Protein AF-A0A965PPI8-F1 (afdb_monomer_lite)

Radius of gyration: 14.98 Å; chains: 1; bounding box: 38×31×34 Å

Foldseek 3Di:
DDFDDFLALPVVRHTAETEAEAEQPGDDDCPDPVNVVQQVVCVVSVHWYKYKYKDWPPADPDDGDADPPIFIWIFIGTNYPRSVPLCPDDPPDRDIDGPLSVVQSSQVSSVHGDDPVVSVVRVD

Secondary structure (DSSP, 8-state):
----EEEEETTTTEEEEEEEEEETTPPP-TTSHHHHHHHHHHHHHT--EEEEEEEETTB-TTT--B-TT--EEEEEEE-SHHHHTS----SSTTPPEEHHHHHHHHHHHTT-PPPHHHHHHHT-

Sequence (124 aa):
MDLDFILAEYDRCVPIALIDYKHEHGTINLESANTRTLIALGDMAGIPAFIVRYGHSNQSGWWGEVEENSVPWFQIIPLNSHAHTAGVPSNDDNAKVTELVFVTWLYELRGRKIPQDIADILNK

pLDDT: mean 90.77, std 8.78, range [47.0, 98.0]

Structure (mmCIF, N/CA/C/O backbone):
data_AF-A0A965PPI8-F1
#
_entry.id   AF-A0A965PPI8-F1
#
loop_
_atom_site.group_PDB
_atom_site.id
_atom_site.type_symbol
_atom_site.label_atom_id
_atom_site.label_alt_id
_atom_site.label_comp_id
_atom_site.label_asym_id
_atom_site.label_entity_id
_atom_site.label_seq_id
_atom_site.pdbx_PDB_ins_code
_atom_site.Cartn_x
_atom_site.Cartn_y
_atom_site.Cartn_z
_atom_site.occupancy
_atom_site.B_iso_or_equiv
_atom_site.auth_seq_id
_atom_site.auth_comp_id
_atom_site.auth_asym_id
_atom_site.auth_atom_id
_atom_site.pdbx_PDB_model_num
ATOM 1 N N . MET A 1 1 ? -1.694 -17.159 -4.634 1.00 77.75 1 MET A N 1
ATOM 2 C CA . MET A 1 1 ? -2.040 -15.766 -4.317 1.00 77.75 1 MET A CA 1
ATOM 3 C C . MET A 1 1 ? -1.166 -15.436 -3.150 1.00 77.75 1 MET A C 1
ATOM 5 O O . MET A 1 1 ? -1.209 -16.172 -2.169 1.00 77.75 1 MET A O 1
ATOM 9 N N . ASP A 1 2 ? -0.351 -14.416 -3.342 1.00 82.19 2 ASP A N 1
ATOM 10 C CA . ASP A 1 2 ? 0.630 -13.961 -2.380 1.00 82.19 2 ASP A CA 1
ATOM 11 C C . ASP A 1 2 ? 0.116 -12.614 -1.877 1.00 82.19 2 ASP A C 1
ATOM 13 O O . ASP A 1 2 ? -0.276 -11.747 -2.666 1.00 82.19 2 ASP A O 1
ATOM 17 N N . LEU A 1 3 ? 0.013 -12.504 -0.557 1.00 85.00 3 LEU A N 1
ATOM 18 C CA . LEU A 1 3 ? -0.492 -11.328 0.129 1.00 85.00 3 LEU A CA 1
ATOM 19 C C . LEU A 1 3 ? 0.679 -10.670 0.841 1.00 85.00 3 LEU A C 1
ATOM 21 O O . LEU A 1 3 ? 1.182 -11.215 1.823 1.00 85.00 3 LEU A O 1
ATOM 25 N N . ASP A 1 4 ? 1.096 -9.513 0.338 1.00 88.69 4 ASP A N 1
ATOM 26 C CA . ASP A 1 4 ? 2.290 -8.844 0.849 1.00 88.69 4 ASP A CA 1
ATOM 27 C C . ASP A 1 4 ? 2.041 -8.201 2.211 1.00 88.69 4 ASP A C 1
ATOM 29 O O . ASP A 1 4 ? 2.879 -8.293 3.109 1.00 8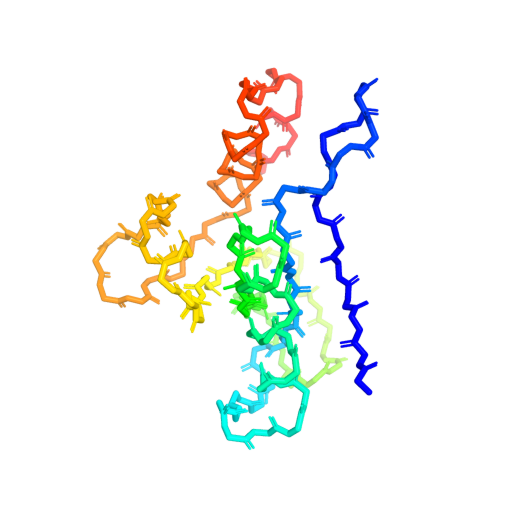8.69 4 ASP A O 1
ATOM 33 N N . PHE A 1 5 ? 0.892 -7.539 2.385 1.00 91.44 5 PHE A N 1
ATOM 34 C CA . PHE A 1 5 ? 0.635 -6.791 3.605 1.00 91.44 5 PHE A CA 1
ATOM 35 C C . PHE A 1 5 ? -0.847 -6.727 3.981 1.00 91.44 5 PHE A C 1
ATOM 37 O O . PHE A 1 5 ? -1.707 -6.302 3.209 1.00 91.44 5 PHE A O 1
ATOM 44 N N . ILE A 1 6 ? -1.132 -7.117 5.226 1.00 93.25 6 ILE A N 1
ATOM 45 C CA . ILE A 1 6 ? -2.426 -6.910 5.878 1.00 93.25 6 ILE A CA 1
ATOM 46 C C . ILE A 1 6 ? -2.274 -5.727 6.819 1.00 93.25 6 ILE A C 1
ATOM 48 O O . ILE A 1 6 ? -1.531 -5.792 7.801 1.00 93.25 6 ILE A O 1
ATOM 52 N N . LEU A 1 7 ? -3.024 -4.662 6.558 1.00 92.44 7 LEU A N 1
ATOM 53 C CA . LEU A 1 7 ? -3.098 -3.553 7.487 1.00 92.44 7 LEU A CA 1
ATOM 54 C C . LEU A 1 7 ? -4.065 -3.903 8.610 1.00 92.44 7 LEU A C 1
ATOM 56 O O . LEU A 1 7 ? -5.273 -3.896 8.398 1.00 92.44 7 LEU A O 1
ATOM 60 N N . ALA A 1 8 ? -3.548 -4.185 9.801 1.00 91.50 8 ALA A N 1
ATOM 61 C CA . ALA A 1 8 ? -4.370 -4.426 10.979 1.00 91.50 8 ALA A CA 1
ATOM 62 C C . ALA A 1 8 ? -4.480 -3.172 11.856 1.00 91.50 8 ALA A C 1
ATOM 64 O O . ALA A 1 8 ? -3.508 -2.442 12.068 1.00 91.50 8 ALA A O 1
ATOM 65 N N . GLU A 1 9 ? -5.662 -2.941 12.418 1.00 89.25 9 GLU A N 1
ATOM 66 C CA . GLU A 1 9 ? -5.802 -2.136 13.625 1.00 89.25 9 GLU A CA 1
ATOM 67 C C . GLU A 1 9 ? -5.271 -2.973 14.792 1.00 89.25 9 GLU A C 1
ATOM 69 O O . GLU A 1 9 ? -5.876 -3.977 15.172 1.00 89.25 9 GLU A O 1
ATOM 74 N N . TYR A 1 10 ? -4.095 -2.594 15.293 1.00 84.12 10 TYR A N 1
ATOM 75 C CA . TYR A 1 10 ? -3.293 -3.428 16.184 1.00 84.12 10 TYR A CA 1
ATOM 76 C C . TYR A 1 10 ? -3.995 -3.750 17.508 1.00 84.12 10 TYR A C 1
ATOM 78 O O . TYR A 1 10 ? -3.954 -4.896 17.944 1.00 84.12 10 TYR A O 1
ATOM 86 N N . ASP A 1 11 ? -4.689 -2.785 18.119 1.00 86.38 11 ASP A N 1
ATOM 87 C CA . ASP A 1 11 ? -5.244 -2.969 19.468 1.00 86.38 11 ASP A CA 1
ATOM 88 C C . ASP A 1 11 ? -6.437 -3.933 19.481 1.00 86.38 11 ASP A C 1
ATOM 90 O O . ASP A 1 11 ? -6.668 -4.628 20.471 1.00 86.38 11 ASP A O 1
ATOM 94 N N . ARG A 1 12 ? -7.204 -3.989 18.386 1.00 87.00 12 ARG A N 1
ATOM 95 C CA . ARG A 1 12 ? -8.368 -4.880 18.251 1.00 87.00 12 ARG A CA 1
ATOM 96 C C . ARG A 1 12 ? -8.096 -6.120 17.404 1.00 87.00 12 ARG A C 1
ATOM 98 O O . ARG A 1 12 ? -8.993 -6.947 17.264 1.00 87.00 12 ARG A O 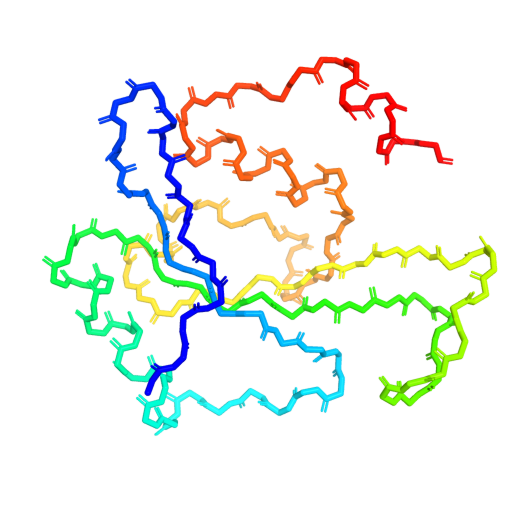1
ATOM 105 N N . CYS A 1 13 ? -6.893 -6.255 16.846 1.00 90.81 13 CYS A N 1
ATOM 106 C CA . CYS A 1 13 ? -6.522 -7.338 15.933 1.00 90.81 13 CYS A CA 1
ATOM 107 C C . CYS A 1 13 ? -7.485 -7.470 14.733 1.00 90.81 13 CYS A C 1
ATOM 109 O O . CYS A 1 13 ? -7.799 -8.580 14.303 1.00 90.81 13 CYS A O 1
ATOM 111 N N . VAL A 1 14 ? -7.976 -6.343 14.202 1.00 93.44 14 VAL A N 1
ATOM 112 C CA . VAL A 1 14 ? -8.953 -6.317 13.098 1.00 93.44 14 VAL A CA 1
ATOM 113 C C . VAL A 1 14 ? -8.262 -5.914 11.794 1.00 93.44 14 VAL A C 1
ATOM 115 O O . VAL A 1 14 ? -7.596 -4.878 11.779 1.00 93.44 14 VAL A O 1
ATOM 118 N N . PRO 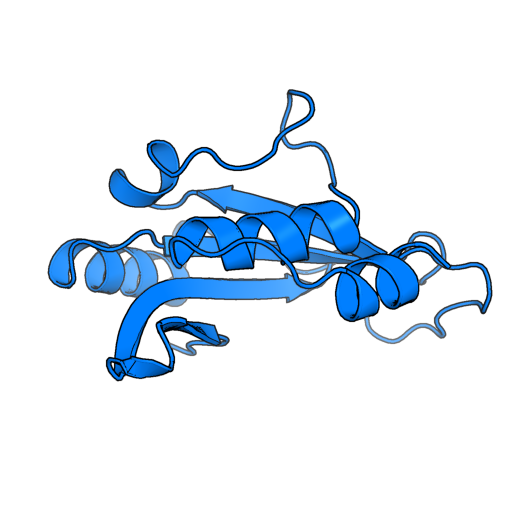A 1 15 ? -8.412 -6.670 10.690 1.00 94.75 15 PRO A N 1
ATOM 119 C CA . PRO A 1 15 ? -7.916 -6.242 9.387 1.00 94.75 15 PRO A CA 1
ATOM 120 C C . PRO A 1 15 ? -8.719 -5.039 8.878 1.00 94.75 15 PRO A C 1
ATOM 122 O O . PRO A 1 15 ? -9.944 -5.025 8.928 1.00 94.75 15 PRO A O 1
ATOM 125 N N . ILE A 1 16 ? -8.009 -4.032 8.383 1.00 96.75 16 ILE A N 1
ATOM 126 C CA . ILE A 1 16 ? -8.552 -2.755 7.908 1.00 96.75 16 ILE A CA 1
ATOM 127 C C . ILE A 1 16 ? -8.310 -2.563 6.414 1.00 96.75 16 ILE A C 1
ATOM 129 O O . ILE A 1 16 ? -9.107 -1.902 5.760 1.00 96.75 16 ILE A O 1
ATOM 133 N N . ALA A 1 17 ? -7.234 -3.121 5.859 1.00 97.19 17 ALA A N 1
ATOM 134 C CA . ALA A 1 17 ? -6.972 -3.080 4.424 1.00 97.19 17 ALA A CA 1
ATOM 135 C C . ALA A 1 17 ? -6.086 -4.246 3.974 1.00 97.19 17 ALA A C 1
ATOM 137 O O . ALA A 1 17 ? -5.307 -4.789 4.763 1.00 97.19 17 ALA A O 1
ATOM 138 N N . LEU A 1 18 ? -6.173 -4.580 2.688 1.00 97.38 18 LEU A N 1
ATOM 139 C CA . LEU A 1 18 ? -5.271 -5.508 2.007 1.00 97.38 18 LEU A CA 1
ATOM 140 C C . LEU A 1 18 ? -4.391 -4.734 1.022 1.00 97.38 18 LEU A C 1
ATOM 142 O O . LEU A 1 18 ? -4.903 -3.925 0.247 1.00 97.38 18 LEU A O 1
ATOM 146 N N . ILE A 1 19 ? -3.080 -4.969 1.048 1.00 95.94 19 ILE A N 1
ATOM 147 C CA . ILE A 1 19 ? -2.111 -4.266 0.202 1.00 95.94 19 ILE A CA 1
ATOM 148 C C . ILE A 1 19 ? -1.193 -5.281 -0.487 1.00 95.94 19 ILE A C 1
ATOM 150 O O . ILE A 1 19 ? -0.586 -6.134 0.159 1.00 95.94 19 ILE A O 1
ATOM 154 N N . ASP A 1 20 ? -1.091 -5.151 -1.808 1.00 95.81 20 ASP A N 1
ATOM 155 C CA . ASP A 1 20 ? -0.119 -5.840 -2.662 1.00 95.81 20 ASP A CA 1
ATOM 156 C C . ASP A 1 20 ? 0.941 -4.831 -3.119 1.00 95.81 20 ASP A C 1
ATOM 158 O O . ASP A 1 20 ? 0.623 -3.830 -3.769 1.00 95.81 20 ASP A O 1
ATOM 162 N N . TYR A 1 21 ? 2.201 -5.061 -2.758 1.00 94.62 21 TYR A N 1
ATOM 163 C CA . TYR A 1 21 ? 3.301 -4.169 -3.096 1.00 94.62 21 TYR A CA 1
ATOM 164 C C . TYR A 1 21 ? 3.899 -4.544 -4.451 1.00 94.62 21 TYR A C 1
ATOM 166 O O . TYR A 1 21 ? 4.053 -5.710 -4.828 1.00 94.62 21 TYR A O 1
ATOM 174 N N . LYS A 1 22 ? 4.250 -3.526 -5.234 1.00 93.75 22 LYS A N 1
ATOM 175 C CA . LYS A 1 22 ? 4.912 -3.706 -6.527 1.00 93.75 22 LYS A CA 1
ATOM 176 C C . LYS A 1 22 ? 6.087 -2.751 -6.639 1.00 93.75 22 LYS A C 1
ATOM 178 O O . LYS A 1 22 ? 5.935 -1.550 -6.457 1.00 93.75 22 LYS A O 1
ATOM 183 N N . HIS A 1 23 ? 7.252 -3.281 -6.993 1.00 93.12 23 HIS A N 1
ATOM 184 C CA . HIS A 1 23 ? 8.397 -2.447 -7.350 1.00 93.12 23 HIS A CA 1
ATOM 185 C C . HIS A 1 23 ? 8.053 -1.533 -8.542 1.00 93.12 23 HIS A C 1
ATOM 187 O O . HIS A 1 23 ? 7.144 -1.840 -9.320 1.00 93.12 23 HIS A O 1
ATOM 193 N N . GLU A 1 24 ? 8.792 -0.445 -8.748 1.00 90.94 24 GLU A N 1
ATOM 194 C CA . GLU A 1 24 ? 8.520 0.527 -9.815 1.00 90.94 24 GLU A CA 1
ATOM 195 C C . GLU A 1 24 ? 8.576 -0.075 -11.224 1.00 90.94 24 GLU A C 1
ATOM 197 O O . GLU A 1 24 ? 7.797 0.291 -12.103 1.00 90.94 24 GLU A O 1
ATOM 202 N N . HIS A 1 25 ? 9.445 -1.068 -11.408 1.00 90.06 25 HIS A N 1
ATOM 203 C CA . HIS A 1 25 ? 9.562 -1.862 -12.633 1.00 90.06 25 HIS A CA 1
ATOM 204 C C . HIS A 1 25 ? 8.567 -3.034 -12.699 1.00 90.06 25 HIS A C 1
ATOM 206 O O . HIS A 1 25 ? 8.461 -3.719 -13.718 1.00 90.06 25 HIS A O 1
ATOM 212 N N . GLY A 1 26 ? 7.812 -3.257 -11.623 1.00 89.94 26 GLY A N 1
ATOM 213 C CA . GLY A 1 26 ? 6.744 -4.238 -11.529 1.00 89.94 26 GLY A CA 1
ATOM 214 C C . GLY A 1 26 ? 5.603 -3.930 -12.491 1.00 89.94 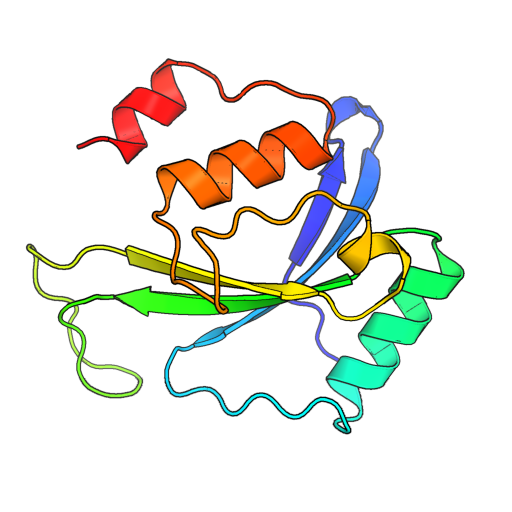26 GLY A C 1
ATOM 215 O O . GLY A 1 26 ? 5.001 -2.849 -12.466 1.00 89.94 26 GLY A O 1
ATOM 216 N N . THR A 1 27 ? 5.258 -4.916 -13.319 1.00 91.56 27 THR A N 1
ATOM 217 C CA . THR A 1 27 ? 4.051 -4.835 -14.145 1.00 91.56 27 THR A CA 1
ATOM 218 C C . THR A 1 27 ? 2.823 -4.988 -13.258 1.00 91.56 27 THR A C 1
ATOM 220 O O . THR A 1 27 ? 2.707 -5.948 -12.500 1.00 91.56 27 THR A O 1
ATOM 223 N N . ILE A 1 28 ? 1.890 -4.047 -13.381 1.00 92.19 28 ILE A N 1
ATOM 224 C CA . ILE A 1 28 ? 0.584 -4.136 -12.734 1.00 92.19 28 ILE A CA 1
ATOM 225 C C . ILE A 1 28 ? -0.371 -4.781 -13.726 1.00 92.19 28 ILE A C 1
ATOM 227 O O . ILE A 1 28 ? -0.628 -4.232 -14.794 1.00 92.19 28 ILE A O 1
ATOM 231 N N . ASN A 1 29 ? -0.873 -5.961 -13.373 1.00 93.50 29 ASN A N 1
ATOM 232 C CA . ASN A 1 29 ? -1.848 -6.694 -14.166 1.00 93.50 29 ASN A CA 1
ATOM 233 C C . ASN A 1 29 ? -3.113 -6.922 -13.334 1.00 93.50 29 ASN A C 1
ATOM 235 O O . ASN A 1 29 ? -3.165 -7.848 -12.522 1.00 93.50 29 ASN A O 1
ATOM 239 N N . LEU A 1 30 ? -4.128 -6.089 -13.576 1.00 92.44 30 LEU A N 1
ATOM 240 C CA . LEU A 1 30 ? -5.411 -6.145 -12.870 1.00 92.44 30 LEU A CA 1
ATOM 241 C C . LEU A 1 30 ? -6.187 -7.446 -13.137 1.00 92.44 30 LEU A C 1
ATOM 243 O O . LEU A 1 30 ? -6.957 -7.889 -12.292 1.00 92.44 30 LEU A O 1
ATOM 247 N N . GLU A 1 31 ? -5.909 -8.112 -14.261 1.00 94.88 31 GLU A N 1
ATOM 248 C CA . GLU A 1 31 ? -6.519 -9.392 -14.636 1.00 94.88 31 GLU A CA 1
ATOM 249 C C . GLU A 1 31 ? -5.775 -10.609 -14.073 1.00 94.88 31 GLU A C 1
ATOM 251 O O . GLU A 1 31 ? -6.192 -11.756 -14.271 1.00 94.88 31 GLU A O 1
ATOM 256 N N . SER A 1 32 ? -4.657 -10.390 -13.374 1.00 94.88 32 SER A N 1
ATOM 257 C CA . SER A 1 32 ? -3.891 -11.480 -12.781 1.00 94.88 32 SER A CA 1
ATOM 258 C C . SER A 1 32 ? -4.709 -12.223 -11.723 1.00 94.88 32 SER A C 1
ATOM 260 O O . SER A 1 32 ? -5.545 -11.652 -11.017 1.00 94.88 32 SER A O 1
ATOM 262 N N . ALA A 1 33 ? -4.433 -13.521 -11.561 1.00 95.25 33 ALA A N 1
ATOM 263 C CA . ALA A 1 33 ? -5.065 -14.310 -10.508 1.00 95.25 33 ALA A CA 1
ATOM 264 C C . ALA A 1 33 ? -4.817 -13.709 -9.113 1.00 95.25 33 ALA A C 1
ATOM 266 O O . ALA A 1 33 ? -5.709 -13.776 -8.270 1.00 95.25 33 ALA A O 1
ATOM 267 N N . ASN A 1 34 ? -3.652 -13.086 -8.883 1.00 93.19 34 ASN A N 1
ATOM 268 C CA . ASN A 1 34 ? -3.332 -12.435 -7.614 1.00 93.19 34 ASN A CA 1
ATOM 269 C C . ASN A 1 34 ? -4.270 -11.259 -7.340 1.00 93.19 34 ASN A C 1
ATOM 271 O O . ASN A 1 34 ? -4.984 -11.266 -6.342 1.00 93.19 34 ASN A O 1
ATOM 275 N N . THR A 1 35 ? -4.333 -10.304 -8.271 1.00 95.75 35 THR A N 1
ATOM 276 C CA . THR A 1 35 ? -5.135 -9.087 -8.113 1.00 95.75 35 THR A CA 1
ATOM 277 C C . THR A 1 35 ? -6.623 -9.397 -7.990 1.00 95.75 35 THR A C 1
ATOM 279 O O . THR A 1 35 ? -7.276 -8.887 -7.085 1.00 95.75 35 THR A O 1
ATOM 282 N N . ARG A 1 36 ? -7.160 -10.303 -8.818 1.00 96.94 36 ARG A N 1
ATOM 283 C CA . ARG A 1 36 ? -8.576 -10.697 -8.717 1.00 96.94 36 ARG A CA 1
ATOM 284 C C . ARG A 1 36 ? -8.904 -11.401 -7.402 1.00 96.94 36 ARG A C 1
ATOM 286 O O . ARG A 1 36 ? -9.971 -11.174 -6.842 1.00 96.94 36 ARG A O 1
ATOM 293 N N . THR A 1 37 ? -7.994 -12.236 -6.897 1.00 96.75 37 THR A N 1
ATOM 294 C CA . THR A 1 37 ? -8.185 -12.892 -5.593 1.00 96.75 37 THR A CA 1
ATOM 295 C C . THR A 1 37 ? -8.132 -11.871 -4.456 1.00 96.75 37 THR A C 1
ATOM 297 O O . THR A 1 37 ? -8.944 -11.947 -3.541 1.00 96.75 37 THR A O 1
ATOM 300 N N . LEU A 1 38 ? -7.228 -10.890 -4.528 1.00 96.69 38 LEU A N 1
ATOM 301 C CA . LEU A 1 38 ? -7.116 -9.814 -3.543 1.00 96.69 38 LEU A CA 1
ATOM 302 C C . LEU A 1 38 ? -8.386 -8.953 -3.480 1.00 96.69 38 LEU A C 1
ATOM 304 O O . LEU A 1 38 ? -8.876 -8.675 -2.389 1.00 96.69 38 LEU A O 1
ATOM 308 N N . ILE A 1 39 ? -8.944 -8.593 -4.643 1.00 97.38 39 ILE A N 1
ATOM 309 C CA . ILE A 1 39 ? -10.231 -7.888 -4.752 1.00 97.38 39 ILE A CA 1
ATOM 310 C C . ILE A 1 39 ? -11.337 -8.707 -4.090 1.00 97.38 39 ILE A C 1
ATOM 312 O O . ILE A 1 39 ? -12.019 -8.205 -3.201 1.00 97.38 39 ILE A O 1
ATOM 316 N N . ALA A 1 40 ? -11.468 -9.983 -4.465 1.00 97.75 40 ALA A N 1
ATOM 317 C CA . ALA A 1 40 ? -12.504 -10.853 -3.919 1.00 97.75 40 ALA A CA 1
ATOM 318 C C . ALA A 1 40 ? -12.403 -10.989 -2.391 1.00 97.75 40 ALA A C 1
ATOM 320 O O . ALA A 1 40 ? -13.422 -10.958 -1.707 1.00 97.75 40 ALA A O 1
ATOM 321 N N . LEU A 1 41 ? -11.189 -11.100 -1.843 1.00 97.00 41 LEU A N 1
ATOM 322 C CA . LEU A 1 41 ? -10.975 -11.138 -0.396 1.00 97.00 41 LEU A CA 1
ATOM 323 C C . LEU A 1 41 ? -11.352 -9.821 0.285 1.00 97.00 41 LEU A C 1
ATOM 325 O O . LEU A 1 41 ? -12.007 -9.853 1.326 1.00 97.00 41 LEU A O 1
ATOM 329 N N . GLY A 1 42 ? -10.966 -8.683 -0.297 1.00 97.31 42 GLY A N 1
ATOM 330 C CA . GLY A 1 42 ? -11.347 -7.363 0.204 1.00 97.31 42 GLY A CA 1
ATOM 331 C C . GLY A 1 42 ? -12.864 -7.196 0.249 1.00 97.31 42 GLY A C 1
ATOM 332 O O . GLY A 1 42 ? -13.408 -6.814 1.281 1.00 97.31 42 GLY A O 1
ATOM 333 N N . ASP A 1 43 ? -13.554 -7.580 -0.825 1.00 98.00 43 ASP A N 1
ATOM 334 C CA . ASP A 1 43 ? -15.015 -7.505 -0.922 1.00 98.00 43 ASP A CA 1
ATOM 335 C C . ASP A 1 43 ? -15.713 -8.441 0.072 1.00 98.00 43 ASP A C 1
ATOM 337 O O . ASP A 1 43 ? -16.666 -8.038 0.736 1.00 98.00 43 ASP A O 1
ATOM 341 N N . MET A 1 44 ? -15.221 -9.675 0.236 1.00 97.62 44 MET A N 1
ATOM 342 C CA . MET A 1 44 ? -15.757 -10.621 1.225 1.00 97.62 44 MET A CA 1
ATOM 343 C C . MET A 1 44 ? -15.585 -10.124 2.663 1.00 97.62 44 MET A C 1
ATOM 345 O O . MET A 1 44 ? -16.455 -10.352 3.502 1.00 97.62 44 MET A O 1
ATOM 349 N N . ALA A 1 45 ? -14.466 -9.462 2.953 1.00 96.06 45 ALA A N 1
ATOM 350 C CA . ALA A 1 45 ? -14.182 -8.892 4.264 1.00 96.06 45 ALA A CA 1
ATOM 351 C C . ALA A 1 45 ? -14.794 -7.491 4.464 1.00 96.06 45 ALA A C 1
ATOM 353 O O . ALA A 1 45 ? -14.789 -6.988 5.586 1.00 96.06 45 ALA A O 1
ATOM 354 N N . GLY A 1 46 ? -15.329 -6.865 3.410 1.00 96.69 46 GLY A N 1
ATOM 355 C CA . GLY A 1 46 ? -15.859 -5.501 3.449 1.00 96.69 46 GLY A CA 1
ATOM 356 C C . GLY A 1 46 ? -14.790 -4.434 3.705 1.00 96.69 46 GLY A C 1
ATOM 357 O O . GLY A 1 46 ? -15.091 -3.405 4.311 1.00 96.69 46 GLY A O 1
ATOM 358 N N . ILE A 1 47 ? -13.544 -4.685 3.291 1.00 97.44 47 ILE A N 1
ATOM 359 C CA . ILE A 1 47 ? -12.391 -3.802 3.513 1.00 97.44 47 ILE A CA 1
ATOM 360 C C . ILE A 1 47 ? -11.734 -3.388 2.189 1.00 97.44 47 ILE A C 1
ATOM 362 O O . ILE A 1 47 ? -11.818 -4.106 1.185 1.00 97.44 47 ILE A O 1
ATOM 366 N N . PRO A 1 48 ? -11.072 -2.221 2.148 1.00 97.62 48 PRO A N 1
ATOM 367 C CA . PRO A 1 48 ? -10.379 -1.767 0.955 1.00 97.62 48 PRO A CA 1
ATOM 368 C C . PRO A 1 48 ? -9.188 -2.661 0.580 1.00 97.62 48 PRO A C 1
ATOM 370 O O . PRO A 1 48 ? -8.411 -3.095 1.435 1.00 97.62 48 PRO A O 1
ATOM 373 N N . ALA A 1 49 ? -9.032 -2.888 -0.724 1.00 97.44 49 ALA A N 1
ATOM 374 C CA . ALA A 1 49 ? -7.890 -3.569 -1.321 1.00 97.44 49 ALA A CA 1
ATOM 375 C C . ALA A 1 49 ? -7.125 -2.627 -2.267 1.00 97.44 49 ALA A C 1
ATOM 377 O O . ALA A 1 49 ? -7.729 -1.947 -3.102 1.00 97.44 49 ALA A O 1
ATOM 378 N N . PHE A 1 50 ? -5.796 -2.614 -2.159 1.00 95.69 50 PHE A N 1
ATOM 379 C CA . PHE A 1 50 ? -4.920 -1.724 -2.921 1.00 95.69 50 PHE A CA 1
ATOM 380 C C . PHE A 1 50 ? -3.750 -2.476 -3.558 1.00 95.69 50 PHE A C 1
ATOM 382 O O . PHE A 1 50 ? -3.224 -3.430 -2.984 1.00 95.69 50 PHE A O 1
ATOM 389 N N . ILE A 1 51 ? -3.278 -1.974 -4.700 1.00 95.44 51 ILE A N 1
ATOM 390 C CA . ILE A 1 51 ? -1.880 -2.146 -5.109 1.00 95.44 51 ILE A CA 1
ATOM 391 C C . ILE A 1 51 ? -1.119 -0.891 -4.692 1.00 95.44 51 ILE A C 1
ATOM 393 O O . ILE A 1 51 ? -1.573 0.220 -4.960 1.00 95.44 51 ILE A O 1
ATOM 397 N N . VAL A 1 52 ? 0.051 -1.050 -4.078 1.00 94.69 52 VAL A N 1
ATOM 398 C CA . VAL A 1 52 ? 0.971 0.061 -3.820 1.00 94.69 52 VAL A CA 1
ATOM 399 C C . VAL A 1 52 ? 2.240 -0.160 -4.625 1.00 94.69 52 VAL A C 1
ATOM 401 O O . VAL A 1 52 ? 3.029 -1.065 -4.348 1.00 94.69 52 VAL A O 1
ATOM 404 N N . ARG A 1 53 ? 2.444 0.678 -5.640 1.00 94.19 53 ARG A N 1
ATOM 405 C CA . ARG A 1 53 ? 3.712 0.723 -6.362 1.00 94.19 53 ARG A CA 1
ATOM 406 C C . ARG A 1 53 ? 4.699 1.603 -5.605 1.00 94.19 53 ARG A C 1
ATOM 408 O O . ARG A 1 53 ? 4.338 2.708 -5.220 1.00 94.19 53 ARG A O 1
ATOM 415 N N . TYR A 1 54 ? 5.927 1.140 -5.428 1.00 94.06 54 TYR A N 1
ATOM 416 C CA . TYR A 1 54 ? 6.971 1.873 -4.715 1.00 94.06 54 TYR A CA 1
ATOM 417 C C . TYR A 1 54 ? 8.282 1.889 -5.502 1.00 94.06 54 TYR A C 1
ATOM 419 O O . TYR A 1 54 ? 8.534 1.007 -6.325 1.00 94.06 54 TYR A O 1
ATOM 427 N N . GLY A 1 55 ? 9.119 2.884 -5.231 1.00 93.94 55 GLY A N 1
ATOM 428 C CA . GLY A 1 55 ? 10.462 2.992 -5.788 1.00 93.94 55 GLY A CA 1
ATOM 429 C C . GLY A 1 55 ? 11.233 4.150 -5.170 1.00 93.94 55 GLY A C 1
ATOM 430 O O . GLY A 1 55 ? 10.764 4.787 -4.226 1.00 93.94 55 GLY A O 1
ATOM 431 N N . HIS A 1 56 ? 12.395 4.439 -5.744 1.00 93.19 56 HIS A N 1
ATOM 432 C CA . HIS A 1 56 ? 13.248 5.557 -5.347 1.00 93.19 56 HIS A CA 1
ATOM 433 C C . HIS A 1 56 ? 13.475 6.499 -6.531 1.00 93.19 56 HIS A C 1
ATOM 435 O O . HIS A 1 56 ? 13.293 6.115 -7.683 1.00 93.19 56 HIS A O 1
ATOM 441 N N . SER A 1 57 ? 13.821 7.762 -6.279 1.00 89.88 57 SER A N 1
ATOM 442 C CA . SER A 1 57 ? 14.092 8.723 -7.360 1.00 89.88 57 SER A CA 1
ATOM 443 C C . SER A 1 57 ? 15.357 8.392 -8.161 1.00 89.88 57 SER A C 1
ATOM 445 O O . SER A 1 57 ? 15.363 8.603 -9.372 1.00 89.88 57 SER A O 1
ATOM 447 N N . ASN A 1 58 ? 16.396 7.863 -7.500 1.00 88.00 58 ASN A N 1
ATOM 448 C CA . ASN A 1 58 ? 17.715 7.600 -8.088 1.00 88.00 58 ASN A CA 1
ATOM 449 C C . ASN A 1 58 ? 18.123 6.127 -7.903 1.00 88.00 58 ASN A C 1
ATOM 451 O O . ASN A 1 58 ? 19.203 5.817 -7.405 1.00 88.00 58 ASN A O 1
ATOM 455 N N . GLN A 1 59 ? 17.238 5.204 -8.285 1.00 87.94 59 GLN A N 1
ATOM 456 C CA . GLN A 1 59 ? 17.534 3.773 -8.355 1.00 87.94 59 GLN A CA 1
ATOM 457 C C . GLN A 1 59 ? 17.440 3.299 -9.807 1.00 87.94 59 GLN A C 1
ATOM 459 O O . GLN A 1 59 ? 16.544 3.698 -10.549 1.00 87.94 59 GLN A O 1
ATOM 464 N N . SER A 1 60 ? 18.382 2.455 -10.234 1.00 85.88 60 SER A N 1
ATOM 465 C CA . SER A 1 60 ? 18.412 1.936 -11.604 1.00 85.88 60 SER A CA 1
ATOM 466 C C . SER A 1 60 ? 18.097 0.441 -11.669 1.00 85.88 60 SER A C 1
ATOM 468 O O . SER A 1 60 ? 18.783 -0.402 -11.097 1.00 85.88 60 SER A O 1
ATOM 470 N N . GLY A 1 61 ? 17.062 0.077 -12.424 1.00 86.62 61 GLY A N 1
ATOM 471 C CA . GLY A 1 61 ? 16.682 -1.323 -12.598 1.00 86.62 61 GLY A CA 1
ATOM 472 C C . GLY A 1 61 ? 16.135 -1.965 -11.319 1.00 86.62 61 GLY A C 1
ATOM 473 O O . GLY A 1 61 ? 15.791 -1.308 -10.346 1.00 86.62 61 GLY A O 1
ATOM 474 N N . TRP A 1 62 ? 16.010 -3.292 -11.334 1.00 86.06 62 TRP A N 1
ATOM 475 C CA . TRP A 1 62 ? 15.349 -4.044 -10.257 1.00 86.06 62 TRP A CA 1
ATOM 476 C C . TRP A 1 62 ? 16.157 -4.137 -8.960 1.00 86.06 62 TRP A C 1
ATOM 478 O O . TRP A 1 62 ? 15.579 -4.296 -7.893 1.00 86.06 62 TRP A O 1
ATOM 488 N N . TRP A 1 63 ? 17.484 -4.077 -9.073 1.00 84.81 63 TRP A N 1
ATOM 489 C CA . TRP A 1 63 ? 18.428 -4.328 -7.980 1.00 84.81 63 TRP A CA 1
ATOM 490 C C . TRP A 1 63 ? 19.573 -3.315 -7.973 1.00 84.81 63 TRP A C 1
ATOM 492 O O . TRP A 1 63 ? 20.645 -3.606 -7.447 1.00 84.81 63 TRP A O 1
ATOM 502 N N . GLY A 1 64 ? 19.388 -2.162 -8.624 1.00 86.00 64 GLY A N 1
ATOM 503 C CA . GLY A 1 64 ? 20.391 -1.106 -8.600 1.00 86.00 64 GLY A CA 1
ATOM 504 C C . GLY A 1 64 ? 20.589 -0.578 -7.193 1.00 86.00 64 GLY A C 1
ATOM 505 O O . GLY A 1 64 ? 19.664 -0.599 -6.374 1.00 86.00 64 GLY A O 1
ATOM 506 N N . GLU A 1 65 ? 21.800 -0.095 -6.942 1.00 88.69 65 GLU A N 1
ATOM 507 C CA . GLU A 1 65 ? 22.098 0.644 -5.726 1.00 88.69 65 GLU A CA 1
ATOM 508 C C . GLU A 1 65 ? 21.185 1.869 -5.637 1.00 88.69 65 GLU A C 1
ATOM 510 O O . GLU A 1 65 ? 20.883 2.524 -6.639 1.00 88.69 65 GLU A O 1
ATOM 515 N N . VAL A 1 66 ? 20.710 2.131 -4.425 1.00 88.94 66 VAL A N 1
ATOM 516 C CA . VAL A 1 66 ? 19.933 3.322 -4.106 1.00 88.94 66 VAL A CA 1
ATOM 517 C C . VAL A 1 66 ? 20.937 4.378 -3.670 1.00 88.94 66 VAL A C 1
ATOM 519 O O . VAL A 1 66 ? 21.604 4.204 -2.650 1.00 88.94 66 VAL A O 1
ATOM 522 N N . GLU A 1 67 ? 21.083 5.443 -4.457 1.00 90.62 67 GLU A N 1
ATOM 523 C CA . GLU A 1 67 ? 21.980 6.547 -4.101 1.00 90.62 67 GLU A CA 1
ATOM 524 C C . GLU A 1 67 ? 21.536 7.197 -2.781 1.00 90.62 67 GLU A C 1
ATOM 526 O O . GLU A 1 67 ? 20.340 7.271 -2.502 1.00 90.62 67 GLU A O 1
ATOM 531 N N . GLU A 1 68 ? 22.476 7.718 -1.987 1.00 89.38 68 GLU A N 1
ATOM 532 C CA . GLU A 1 68 ? 22.195 8.321 -0.669 1.00 89.38 68 GLU A CA 1
ATOM 533 C C . GLU A 1 68 ? 21.206 9.502 -0.738 1.00 89.38 68 GLU A C 1
ATOM 535 O O . GLU A 1 68 ? 20.461 9.753 0.202 1.00 89.38 68 GLU A O 1
ATOM 540 N N . ASN A 1 69 ? 21.157 10.205 -1.872 1.00 89.00 69 ASN A N 1
ATOM 541 C CA . ASN A 1 69 ? 20.232 11.314 -2.129 1.00 89.00 69 ASN A CA 1
ATOM 542 C C . ASN A 1 69 ? 18.863 10.863 -2.686 1.00 89.00 69 ASN A C 1
ATOM 544 O O . ASN A 1 69 ? 18.082 11.702 -3.144 1.00 89.00 69 ASN A O 1
ATOM 548 N N . SER A 1 70 ? 18.597 9.557 -2.739 1.00 90.00 70 SER A N 1
ATOM 549 C CA . SER A 1 70 ? 17.346 9.011 -3.255 1.00 90.00 70 SER A CA 1
ATOM 550 C C . SER A 1 70 ? 16.190 9.272 -2.305 1.00 90.00 70 SER A C 1
ATOM 552 O O . SER A 1 70 ? 16.289 9.026 -1.108 1.00 90.00 70 SER A O 1
ATOM 554 N N . VAL A 1 71 ? 15.046 9.666 -2.860 1.00 90.62 71 VAL A N 1
ATOM 555 C CA . VAL A 1 71 ? 13.811 9.852 -2.093 1.00 90.62 71 VAL A CA 1
ATOM 556 C C . VAL A 1 71 ? 12.837 8.716 -2.415 1.00 90.62 71 VAL A C 1
ATOM 558 O O . VAL A 1 71 ? 12.562 8.486 -3.603 1.00 90.62 71 VAL A O 1
ATOM 561 N N . PRO A 1 72 ? 12.310 7.996 -1.406 1.00 92.25 72 PRO A N 1
ATOM 562 C CA . PRO A 1 72 ? 11.296 6.975 -1.620 1.00 92.25 72 PRO A CA 1
ATOM 563 C C . PRO A 1 72 ? 9.974 7.610 -2.050 1.00 92.25 72 PRO A C 1
ATOM 565 O O . PRO A 1 72 ? 9.589 8.697 -1.608 1.00 92.25 72 PRO A O 1
ATOM 568 N N . TRP A 1 73 ? 9.249 6.908 -2.910 1.00 93.12 73 TRP A N 1
ATOM 569 C CA . TRP A 1 73 ? 7.948 7.342 -3.390 1.00 93.12 73 TRP A CA 1
ATOM 570 C C . TRP A 1 73 ? 6.979 6.170 -3.500 1.00 93.12 73 TRP A C 1
ATOM 572 O O . TRP A 1 73 ? 7.375 5.028 -3.733 1.00 93.12 73 TRP A O 1
ATOM 582 N N . PHE A 1 74 ? 5.688 6.475 -3.376 1.00 94.38 74 PHE A N 1
ATOM 583 C CA . PHE A 1 74 ? 4.608 5.491 -3.392 1.00 94.38 74 PHE A CA 1
ATOM 584 C C . PHE A 1 74 ? 3.497 5.930 -4.342 1.00 94.38 74 PHE A C 1
ATOM 586 O O . PHE A 1 74 ? 3.210 7.111 -4.475 1.00 94.38 74 PHE A O 1
ATOM 593 N N . GLN A 1 75 ? 2.843 4.991 -5.007 1.00 93.69 75 GLN A N 1
ATOM 594 C CA . GLN A 1 75 ? 1.671 5.219 -5.843 1.00 93.69 75 GLN A CA 1
ATOM 595 C C . GLN A 1 75 ? 0.612 4.198 -5.441 1.00 93.69 75 GLN A C 1
ATOM 597 O O . GLN A 1 75 ? 0.829 2.992 -5.550 1.00 93.69 75 GLN A O 1
ATOM 602 N N . ILE A 1 76 ? -0.530 4.686 -4.968 1.00 93.75 76 ILE A N 1
ATOM 603 C CA . ILE A 1 76 ? -1.609 3.858 -4.432 1.00 93.75 76 ILE A CA 1
ATOM 604 C C . ILE A 1 76 ? -2.669 3.685 -5.516 1.00 93.75 76 ILE A C 1
ATOM 606 O O . ILE A 1 76 ? -3.170 4.662 -6.067 1.00 93.75 76 ILE A O 1
ATOM 610 N N . ILE A 1 77 ? -3.016 2.439 -5.816 1.00 93.44 77 ILE A N 1
ATOM 611 C CA . ILE A 1 77 ? -3.987 2.075 -6.843 1.00 93.44 77 ILE A CA 1
ATOM 612 C C . ILE A 1 77 ? -5.146 1.349 -6.154 1.00 93.44 77 ILE A C 1
ATOM 614 O O . ILE A 1 77 ? -4.965 0.214 -5.697 1.00 93.44 77 ILE A O 1
ATOM 618 N N . PRO A 1 78 ? -6.323 1.989 -6.035 1.00 94.81 78 PRO A N 1
ATOM 619 C CA . PRO A 1 78 ? -7.508 1.351 -5.475 1.00 94.81 78 PRO A CA 1
ATOM 620 C C . PRO A 1 78 ? -8.007 0.238 -6.401 1.00 94.81 78 PRO A C 1
ATOM 622 O O . PRO A 1 78 ? -8.006 0.399 -7.621 1.00 94.81 78 PRO A O 1
ATOM 625 N N . LEU A 1 79 ? -8.418 -0.894 -5.820 1.00 95.12 79 LEU A N 1
ATOM 626 C CA . LEU A 1 79 ? -8.851 -2.066 -6.590 1.00 95.12 79 LEU A CA 1
ATOM 627 C C . LEU A 1 79 ? -10.346 -2.370 -6.485 1.00 95.12 79 LEU A C 1
ATOM 629 O O . LEU A 1 79 ? -10.921 -2.909 -7.427 1.00 95.12 79 LEU A O 1
ATOM 633 N N . ASN A 1 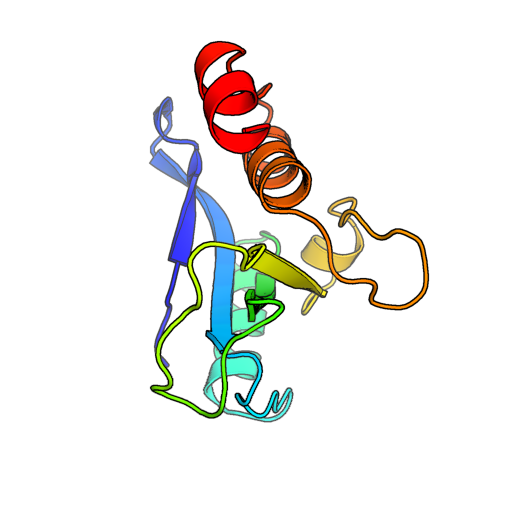80 ? -10.968 -2.077 -5.342 1.00 96.50 80 ASN A N 1
ATOM 634 C CA . ASN A 1 80 ? -12.377 -2.367 -5.089 1.00 96.50 80 ASN A CA 1
ATOM 635 C C . ASN A 1 80 ? -13.161 -1.126 -4.645 1.00 96.50 80 ASN A C 1
ATOM 637 O O . ASN A 1 80 ? -12.593 -0.063 -4.384 1.00 96.50 80 ASN A O 1
ATOM 641 N N . SER A 1 81 ? -14.488 -1.249 -4.565 1.00 95.62 81 SER A N 1
ATOM 642 C CA . SER A 1 81 ? -15.383 -0.135 -4.216 1.00 95.62 81 SER A CA 1
ATOM 643 C C . SER A 1 81 ? -15.017 0.499 -2.871 1.00 95.62 81 SER A C 1
ATOM 645 O O . SER A 1 81 ? -14.954 1.723 -2.767 1.00 95.62 81 SER A O 1
ATOM 647 N N . HIS A 1 82 ? -14.680 -0.324 -1.875 1.00 96.50 82 HIS A N 1
ATOM 648 C CA . HIS A 1 82 ? -14.209 0.125 -0.568 1.00 96.50 82 HIS A CA 1
ATOM 649 C C . HIS A 1 82 ? -12.945 0.992 -0.685 1.00 96.50 82 HIS A C 1
ATOM 651 O O . HIS A 1 82 ? -12.889 2.076 -0.102 1.00 96.50 82 HIS A O 1
ATOM 657 N N . ALA A 1 83 ? -11.962 0.570 -1.489 1.00 94.81 83 ALA A N 1
ATOM 658 C CA . ALA A 1 83 ? -10.727 1.316 -1.727 1.00 94.81 83 ALA A CA 1
ATOM 659 C C . ALA A 1 83 ? -10.959 2.652 -2.441 1.00 94.81 83 ALA A C 1
ATOM 661 O O . ALA A 1 83 ? -10.351 3.656 -2.073 1.00 94.81 83 ALA A O 1
ATOM 662 N N . HIS A 1 84 ? -11.877 2.704 -3.409 1.00 92.06 84 HIS A N 1
ATOM 663 C CA . HIS A 1 84 ? -12.230 3.956 -4.087 1.00 92.06 84 HIS A CA 1
ATOM 664 C C . HIS A 1 84 ? -12.877 4.987 -3.152 1.00 92.06 84 HIS A C 1
ATOM 666 O O . HIS A 1 84 ? -12.775 6.186 -3.397 1.00 92.06 84 HIS A O 1
ATOM 672 N N . THR A 1 85 ? -13.502 4.541 -2.061 1.00 90.06 85 THR A N 1
ATOM 673 C CA . THR A 1 85 ? -14.084 5.423 -1.037 1.00 90.06 85 THR A CA 1
ATOM 674 C C . THR A 1 85 ? -13.137 5.750 0.122 1.00 90.06 85 THR A C 1
ATOM 676 O O . THR A 1 85 ? -13.499 6.524 1.002 1.00 90.06 85 THR A O 1
ATOM 679 N N . ALA A 1 86 ? -11.920 5.197 0.130 1.00 88.56 86 ALA A N 1
ATOM 680 C CA . ALA A 1 86 ? -10.993 5.265 1.263 1.00 88.56 86 ALA A CA 1
ATOM 681 C C . ALA A 1 86 ? -10.134 6.547 1.324 1.00 88.56 86 ALA A C 1
ATOM 683 O O . ALA A 1 86 ? -9.153 6.590 2.066 1.00 88.56 86 ALA A O 1
ATOM 684 N N . GLY A 1 87 ? -10.467 7.574 0.532 1.00 88.31 87 GLY A N 1
ATOM 685 C CA . GLY A 1 87 ? -9.761 8.861 0.546 1.00 88.31 87 GLY A CA 1
ATOM 686 C C . GLY A 1 87 ? -8.273 8.737 0.214 1.00 88.31 87 GLY A C 1
ATOM 687 O O . GLY A 1 87 ? -7.442 9.289 0.928 1.00 88.31 87 GLY A O 1
ATOM 688 N N . VAL A 1 88 ? -7.934 7.965 -0.826 1.00 89.06 88 VAL A N 1
ATOM 689 C CA . VAL A 1 88 ? -6.541 7.752 -1.250 1.00 89.06 88 VAL A CA 1
ATOM 690 C C . VAL A 1 88 ? -5.857 9.106 -1.494 1.00 89.06 88 VAL A C 1
ATOM 692 O O . VAL A 1 88 ? -6.381 9.899 -2.280 1.00 89.06 88 VAL A O 1
ATOM 695 N N . PRO A 1 89 ? -4.697 9.384 -0.868 1.00 86.19 89 PRO A N 1
ATOM 696 C CA . PRO A 1 89 ? -3.982 10.628 -1.088 1.00 86.19 89 PRO A CA 1
ATOM 697 C C . PRO A 1 89 ? -3.481 10.663 -2.531 1.00 86.19 89 PRO A C 1
ATOM 699 O O . PRO A 1 89 ? -2.753 9.779 -2.985 1.00 86.19 89 PRO A O 1
ATOM 702 N N . SER A 1 90 ? -3.897 11.689 -3.260 1.00 68.06 90 SER A N 1
ATOM 703 C CA . SER A 1 90 ? -3.519 11.938 -4.644 1.00 68.06 90 SER A CA 1
ATOM 704 C C . SER A 1 90 ? -3.389 13.445 -4.828 1.00 68.06 90 SER A C 1
ATOM 706 O O . SER A 1 90 ? -4.272 14.192 -4.416 1.00 68.06 90 SER A O 1
ATOM 708 N N . ASN A 1 91 ? -2.301 13.890 -5.459 1.00 52.78 91 ASN A N 1
ATOM 709 C CA . ASN A 1 91 ? -2.139 15.280 -5.899 1.00 52.78 91 ASN A CA 1
ATOM 710 C C . ASN A 1 91 ? -2.803 15.520 -7.278 1.00 52.78 91 ASN A C 1
ATOM 712 O O . ASN A 1 91 ? -2.323 16.354 -8.036 1.00 52.78 91 ASN A O 1
ATOM 716 N N . ASP A 1 92 ? -3.874 14.777 -7.590 1.00 47.00 92 ASP A N 1
ATOM 717 C CA . ASP A 1 92 ? -4.467 14.544 -8.918 1.00 47.00 92 ASP A CA 1
ATOM 718 C C . ASP A 1 92 ? -3.592 13.671 -9.861 1.00 47.00 92 ASP A C 1
ATOM 720 O O . ASP A 1 92 ? -2.367 13.641 -9.770 1.00 47.00 92 ASP A O 1
ATOM 724 N N . ASP A 1 93 ? -4.234 12.870 -10.725 1.00 52.56 93 ASP A N 1
ATOM 725 C CA . ASP A 1 93 ? -3.636 12.001 -11.767 1.00 52.56 93 ASP A CA 1
ATOM 726 C C . ASP A 1 93 ? -2.575 10.963 -11.334 1.00 52.56 93 ASP A C 1
ATOM 728 O O . ASP A 1 93 ? -1.446 10.948 -11.829 1.00 52.56 93 ASP A O 1
ATOM 732 N N . ASN A 1 94 ? -2.931 10.001 -10.469 1.00 57.56 94 ASN A N 1
ATOM 733 C CA . ASN A 1 94 ? -2.040 8.871 -10.125 1.00 57.56 94 ASN A CA 1
ATOM 734 C C . ASN A 1 94 ? -0.652 9.311 -9.596 1.00 57.56 94 ASN A C 1
ATOM 736 O O . ASN A 1 94 ? 0.326 8.562 -9.711 1.00 57.56 94 ASN A O 1
ATOM 740 N N . ALA A 1 95 ? -0.554 10.525 -9.045 1.00 74.19 95 ALA A N 1
ATOM 741 C CA . ALA A 1 95 ? 0.701 11.107 -8.600 1.00 74.19 95 ALA A CA 1
ATOM 742 C C . ALA A 1 95 ? 1.370 10.272 -7.499 1.00 74.19 95 ALA A C 1
ATOM 744 O O . ALA A 1 95 ? 0.723 9.753 -6.587 1.00 74.19 95 ALA A O 1
ATOM 745 N N . LYS A 1 96 ? 2.697 10.173 -7.595 1.00 90.25 96 LYS A N 1
ATOM 746 C CA . LYS A 1 96 ? 3.548 9.591 -6.560 1.00 90.25 96 LYS A CA 1
ATOM 747 C C . LYS A 1 96 ? 3.471 10.454 -5.292 1.00 90.25 96 LYS A C 1
ATOM 749 O O . LYS A 1 96 ? 3.628 11.670 -5.374 1.00 90.25 96 LYS A O 1
ATOM 754 N N . VAL A 1 97 ? 3.263 9.832 -4.138 1.00 92.50 97 VAL A N 1
ATOM 755 C CA . VAL A 1 97 ? 3.271 10.463 -2.815 1.00 92.50 97 VAL A CA 1
ATOM 756 C C . VAL A 1 97 ? 4.579 10.166 -2.084 1.00 92.50 97 VAL A C 1
ATOM 758 O O . VAL A 1 97 ? 5.243 9.163 -2.357 1.00 92.50 97 VAL A O 1
ATOM 761 N N . THR A 1 98 ? 4.953 11.042 -1.154 1.00 93.00 98 THR A N 1
ATOM 762 C CA . THR A 1 98 ? 6.121 10.838 -0.288 1.00 93.00 98 THR A CA 1
ATOM 763 C C . THR A 1 98 ? 5.843 9.766 0.762 1.00 93.00 98 THR A C 1
ATOM 765 O O . THR A 1 98 ? 4.686 9.442 1.046 1.00 93.00 98 THR A O 1
ATOM 768 N N . GLU A 1 99 ? 6.900 9.247 1.387 1.00 94.00 99 GLU A N 1
ATOM 769 C CA . GLU A 1 99 ? 6.766 8.294 2.492 1.00 94.00 99 GLU A CA 1
ATOM 770 C C . GLU A 1 99 ? 5.945 8.858 3.654 1.00 94.00 99 GLU A C 1
ATOM 772 O O . GLU A 1 99 ? 5.045 8.182 4.148 1.00 94.00 99 GLU A O 1
ATOM 777 N N . LEU A 1 100 ? 6.172 10.119 4.036 1.00 94.25 100 LEU A N 1
ATOM 778 C CA . LEU A 1 100 ? 5.391 10.764 5.091 1.00 94.25 100 LEU A CA 1
ATOM 779 C C . LEU A 1 100 ? 3.890 10.755 4.782 1.00 94.25 100 LEU A C 1
ATOM 781 O O . LEU A 1 100 ? 3.088 10.421 5.656 1.00 94.25 100 LEU A O 1
ATOM 785 N N . VAL A 1 101 ? 3.502 11.119 3.556 1.00 93.69 101 VAL A N 1
ATOM 786 C CA . VAL A 1 101 ? 2.089 11.146 3.147 1.00 93.69 101 VAL A CA 1
ATOM 787 C C . VAL A 1 101 ? 1.514 9.731 3.152 1.00 93.69 101 VAL A C 1
ATOM 789 O O . VAL A 1 101 ? 0.435 9.512 3.703 1.00 93.69 101 VAL A O 1
ATOM 792 N N . PHE A 1 102 ? 2.250 8.761 2.605 1.00 94.38 102 PHE A N 1
ATOM 793 C CA . PHE A 1 102 ? 1.832 7.362 2.575 1.00 94.38 102 PHE A CA 1
ATOM 794 C C . PHE A 1 102 ? 1.624 6.789 3.983 1.00 94.38 102 PHE A C 1
ATOM 796 O O . PHE A 1 102 ? 0.558 6.252 4.284 1.00 94.38 102 PHE A O 1
ATOM 803 N N . VAL A 1 103 ? 2.605 6.945 4.875 1.00 94.62 103 VAL A N 1
ATOM 804 C CA . VAL A 1 103 ? 2.526 6.443 6.253 1.00 94.62 103 VAL A CA 1
ATOM 805 C C . VAL A 1 103 ? 1.413 7.147 7.023 1.00 94.62 103 VAL A C 1
ATOM 807 O O . VAL A 1 103 ? 0.652 6.477 7.723 1.00 94.62 103 VAL A O 1
ATOM 810 N N . THR A 1 104 ? 1.266 8.466 6.866 1.00 95.12 104 THR A N 1
ATOM 811 C CA . THR A 1 104 ? 0.173 9.227 7.493 1.00 95.12 104 THR A CA 1
ATOM 812 C C . THR A 1 104 ? -1.184 8.654 7.096 1.00 95.12 104 THR A C 1
ATOM 814 O O . THR A 1 104 ? -1.985 8.328 7.972 1.00 95.12 104 THR A O 1
ATOM 817 N N . TRP A 1 105 ? -1.400 8.411 5.803 1.00 94.94 105 TRP A N 1
ATOM 818 C CA . TRP A 1 105 ? -2.634 7.806 5.307 1.00 94.94 105 TRP A CA 1
ATOM 819 C C . TRP A 1 105 ? -2.880 6.396 5.864 1.00 94.94 105 TRP A C 1
ATOM 821 O O . TRP A 1 105 ? -4.003 6.062 6.244 1.00 94.94 105 TRP A O 1
ATOM 831 N N . LEU A 1 106 ? -1.839 5.567 6.018 1.00 95.06 106 LEU A N 1
ATOM 832 C CA . LEU A 1 106 ? -1.992 4.260 6.668 1.00 95.06 106 LEU A CA 1
ATOM 833 C C . LEU A 1 106 ? -2.482 4.394 8.123 1.00 95.06 106 LEU A C 1
ATOM 835 O O . LEU A 1 106 ? -3.284 3.573 8.572 1.00 95.06 106 LEU A O 1
ATOM 839 N N . TYR A 1 107 ? -2.013 5.397 8.879 1.00 95.31 107 TYR A N 1
ATOM 840 C CA . TYR A 1 107 ? -2.538 5.682 10.223 1.00 95.31 107 TYR A CA 1
ATOM 841 C C . TYR A 1 107 ? -4.004 6.119 10.176 1.00 95.31 107 TYR A C 1
ATOM 843 O O . TYR A 1 107 ? -4.804 5.608 10.965 1.00 95.31 107 TYR A O 1
ATOM 851 N N . GLU A 1 108 ? -4.366 6.986 9.234 1.00 94.50 108 GLU A N 1
ATOM 852 C CA . GLU A 1 108 ? -5.733 7.483 9.065 1.00 94.50 108 GLU A CA 1
ATOM 853 C C . GLU A 1 108 ? -6.721 6.363 8.727 1.00 94.50 108 GLU A C 1
ATOM 855 O O . GLU A 1 108 ? -7.794 6.311 9.328 1.00 94.50 108 GLU A O 1
ATOM 860 N N . LEU A 1 109 ? -6.337 5.400 7.877 1.00 93.94 109 LEU A N 1
ATOM 861 C CA . LEU A 1 109 ? -7.144 4.202 7.606 1.00 93.94 109 LEU A CA 1
ATOM 862 C C . LEU A 1 109 ? -7.491 3.434 8.888 1.00 93.94 109 LEU A C 1
ATOM 864 O O . LEU A 1 109 ? -8.591 2.903 9.021 1.00 93.94 109 LEU A O 1
ATOM 868 N N . ARG A 1 110 ? -6.576 3.401 9.864 1.00 94.25 110 ARG A N 1
ATOM 869 C CA . ARG A 1 110 ? -6.793 2.766 11.177 1.00 94.25 110 ARG A CA 1
ATOM 870 C C . ARG A 1 110 ? -7.542 3.667 12.168 1.00 94.25 110 ARG A C 1
ATOM 872 O O . ARG A 1 110 ? -7.684 3.292 13.332 1.00 94.25 110 ARG A O 1
ATOM 879 N N . GLY A 1 111 ? -7.987 4.851 11.746 1.00 92.19 111 GLY A N 1
ATOM 880 C CA . GLY A 1 111 ? -8.615 5.856 12.605 1.00 92.19 111 GLY A CA 1
ATOM 881 C C . GLY A 1 111 ? -7.640 6.505 13.588 1.00 92.19 111 GLY A C 1
ATOM 882 O O . GLY A 1 111 ? -8.041 6.902 14.681 1.00 92.19 111 GLY A O 1
ATOM 883 N N . ARG A 1 112 ? -6.348 6.569 13.242 1.00 93.31 112 ARG A N 1
ATOM 884 C CA . ARG A 1 112 ? -5.285 7.110 14.096 1.00 93.31 112 ARG A CA 1
ATOM 885 C C . ARG A 1 112 ? -4.600 8.298 13.437 1.00 93.31 112 ARG A C 1
ATOM 887 O O . ARG A 1 112 ? -4.548 8.412 12.220 1.00 93.31 112 ARG A O 1
ATOM 894 N N . LYS A 1 113 ? -4.004 9.152 14.267 1.00 95.38 113 LYS A N 1
ATOM 895 C CA . LYS A 1 113 ? -3.055 10.174 13.821 1.00 95.38 113 LYS A CA 1
ATOM 896 C C . LYS A 1 113 ? -1.638 9.603 13.873 1.00 95.38 113 LYS A C 1
ATOM 898 O O . LYS A 1 113 ? -1.319 8.859 14.803 1.00 95.38 113 LYS A O 1
ATOM 903 N N . ILE A 1 114 ? -0.800 9.965 12.905 1.00 95.25 114 ILE A N 1
ATOM 904 C CA . ILE A 1 114 ? 0.629 9.654 12.953 1.00 95.25 114 ILE A CA 1
ATOM 905 C C . ILE A 1 114 ? 1.273 10.294 14.205 1.00 95.25 114 ILE A C 1
ATOM 907 O O . ILE A 1 114 ? 1.014 11.470 14.491 1.00 95.25 114 ILE A O 1
ATOM 911 N N . PRO A 1 115 ? 2.070 9.544 14.986 1.00 96.06 115 PRO A N 1
ATOM 912 C CA . PRO A 1 115 ? 2.871 10.107 16.072 1.00 96.06 115 PRO A CA 1
ATOM 913 C C . PRO A 1 115 ? 3.913 11.118 15.562 1.00 96.06 115 PRO A C 1
ATOM 915 O O . PRO A 1 115 ? 4.466 10.949 14.475 1.00 96.06 115 PRO A O 1
ATOM 918 N N . GLN A 1 116 ? 4.180 12.175 16.338 1.00 94.56 116 GLN A N 1
ATOM 919 C CA . GLN A 1 116 ? 5.067 13.268 15.907 1.00 94.56 116 GLN A CA 1
ATOM 920 C C . GLN A 1 116 ? 6.516 12.807 15.712 1.00 94.56 116 GLN A C 1
ATOM 922 O O . GLN A 1 116 ? 7.155 13.200 14.747 1.00 94.56 116 GLN A O 1
ATOM 927 N N . ASP A 1 117 ? 7.011 11.933 16.582 1.00 95.81 117 ASP A N 1
ATOM 928 C CA . ASP A 1 117 ? 8.343 11.335 16.492 1.00 95.81 117 ASP A CA 1
ATOM 929 C C . ASP A 1 117 ? 8.540 10.543 15.192 1.00 95.81 117 ASP A C 1
ATOM 931 O O . ASP A 1 117 ? 9.583 10.658 14.552 1.00 95.81 117 ASP A O 1
ATOM 935 N N . ILE A 1 118 ? 7.522 9.797 14.754 1.00 94.81 118 ILE A N 1
ATOM 936 C CA . ILE A 1 118 ? 7.548 9.103 13.460 1.00 94.81 118 ILE A CA 1
ATOM 937 C C . ILE A 1 118 ? 7.529 10.112 12.306 1.00 94.81 118 ILE A C 1
ATOM 939 O O . ILE A 1 118 ? 8.310 9.980 11.366 1.00 94.81 118 ILE A O 1
ATOM 943 N N . ALA A 1 119 ? 6.684 11.144 12.378 1.00 94.19 119 ALA A N 1
ATOM 944 C CA . ALA A 1 119 ? 6.638 12.186 11.353 1.00 94.19 119 ALA A CA 1
ATOM 945 C C . ALA A 1 119 ? 7.976 12.940 11.217 1.00 94.19 119 ALA A C 1
ATOM 947 O O . ALA A 1 119 ? 8.382 13.272 10.105 1.00 94.19 119 ALA A O 1
ATOM 948 N N . ASP A 1 120 ? 8.678 13.175 12.326 1.00 93.00 120 ASP A N 1
ATOM 949 C CA . ASP A 1 120 ? 9.987 13.834 12.349 1.00 93.00 120 ASP A CA 1
ATOM 950 C C . ASP A 1 120 ? 11.095 12.948 11.758 1.00 93.00 120 ASP A C 1
ATOM 952 O O . ASP A 1 120 ? 12.056 13.464 11.193 1.00 93.00 120 ASP A O 1
ATOM 956 N N . ILE A 1 121 ? 10.982 11.618 11.872 1.00 92.38 121 ILE A N 1
ATOM 957 C CA . ILE A 1 121 ? 11.909 10.670 11.231 1.00 92.38 121 ILE A CA 1
ATOM 958 C C . ILE A 1 121 ? 11.726 10.685 9.711 1.00 92.38 121 ILE A C 1
ATOM 960 O O . ILE A 1 121 ? 12.718 10.688 8.991 1.00 92.38 121 ILE A O 1
ATOM 964 N N . LEU A 1 122 ? 10.477 10.731 9.241 1.00 89.19 122 LEU A N 1
ATOM 965 C CA . LEU A 1 122 ? 10.128 10.659 7.816 1.00 89.19 122 LEU A CA 1
ATOM 966 C C . LEU A 1 122 ? 10.280 11.989 7.055 1.00 89.19 122 LEU A C 1
ATOM 968 O O . LEU A 1 122 ? 10.154 12.007 5.835 1.00 89.19 122 LEU A O 1
ATOM 972 N N . ASN A 1 123 ? 10.500 13.102 7.761 1.00 82.94 123 ASN A N 1
ATOM 973 C CA . ASN A 1 123 ? 10.717 14.437 7.181 1.00 82.94 123 ASN A CA 1
ATOM 974 C C . ASN A 1 123 ? 12.200 14.807 6.994 1.00 82.94 123 ASN A C 1
ATOM 976 O O . ASN A 1 123 ? 12.485 15.923 6.555 1.00 82.94 123 ASN A O 1
ATOM 980 N N . LYS A 1 124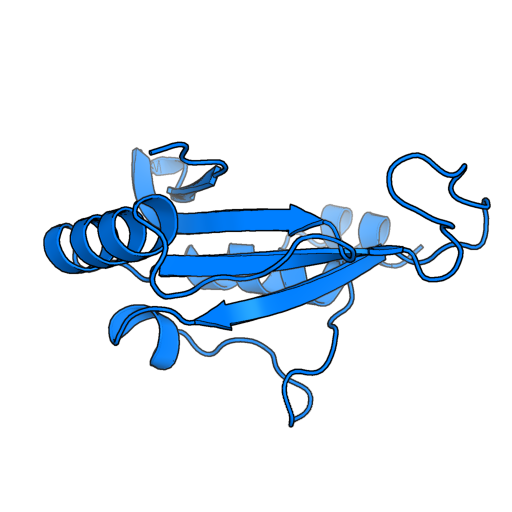 ? 13.126 13.936 7.399 1.00 64.25 124 LYS A N 1
ATOM 981 C CA . LYS A 1 124 ? 14.572 14.156 7.254 1.00 64.25 124 LYS A CA 1
ATOM 982 C C . LYS A 1 124 ? 15.033 13.863 5.838 1.00 64.25 124 LYS A C 1
ATOM 984 O O . LYS A 1 124 ? 15.930 14.609 5.391 1.00 64.25 124 LYS A O 1
#